Protein AF-A0A7X6TVF4-F1 (afdb_monomer)

Foldseek 3Di:
DDPVVVVVVVVVVLVVVLVVLVVVVVVLVVVLVVLVVVCVPDPDPVVVVVSVLVNLVSLLVNLQSLLVSLVSCCVVPVVSPVVSVVSNVSSVVSVVVNVDPVD

Solvent-accessible 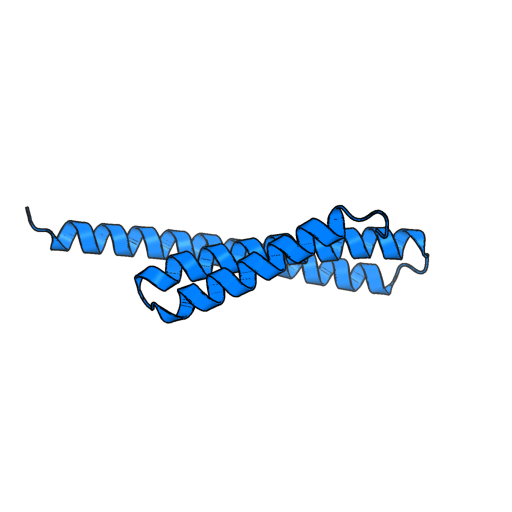surface area (backbone atoms only — not comparable to full-atom values): 5464 Å² total; per-residue (Å²): 138,62,71,64,62,56,54,52,54,50,53,54,52,50,54,51,52,52,49,54,51,54,56,51,48,52,55,54,51,54,52,50,52,53,52,54,54,54,58,73,74,55,93,45,73,72,51,50,42,55,46,46,50,50,50,38,53,51,49,20,53,49,23,44,51,51,12,53,50,23,48,61,48,20,80,82,42,62,74,29,40,60,53,11,51,53,26,40,50,52,16,50,52,31,51,50,53,70,72,34,90,91,87

Sequence (103 aa):
MTDEKKKTKHRISVGFTVRLISWGMLIVAIFTVIMTFLSTFYIWVTDLFSNAQTLITVLMITFAIWSLRNFLDSRIYPIYKVHGFIFLMMAIVAAYLLTTPVF

Radius of gyration: 17.95 Å; Cα contacts (8 Å, |Δi|>4): 75; chains: 1; bounding box: 33×24×61 Å

Secondary structure (DSSP, 8-state):
--HHHHHHHHHHHHHHHHHHHHHHHHHHHHHHHHHHHHHHH---HHHHHHHHHHHHHHHHHHHHHHHHHHHHHTTT-TTHHHHHHHHHHHHHHHHHHHHSTT-

pLDDT: mean 74.42, std 12.14, range [51.06, 91.0]

Mean predicted aligned error: 11.66 Å

Structure (mmCIF, N/CA/C/O backbone):
data_AF-A0A7X6TVF4-F1
#
_entry.id   AF-A0A7X6TVF4-F1
#
loop_
_atom_site.group_PDB
_atom_site.id
_atom_site.type_symbol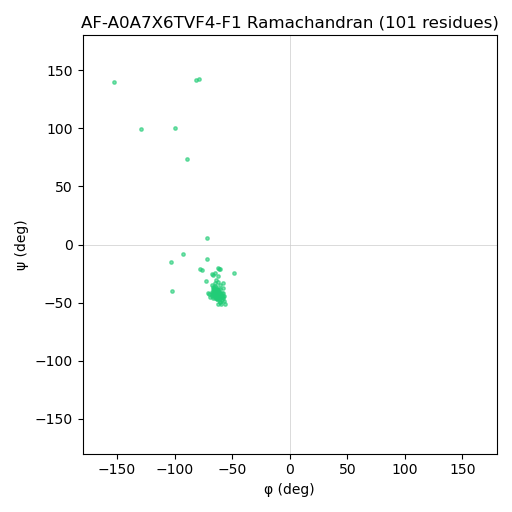
_atom_site.label_atom_id
_atom_site.label_alt_id
_atom_site.label_comp_id
_atom_site.label_asym_id
_atom_site.label_entity_id
_atom_site.label_seq_id
_atom_site.pdbx_PDB_ins_code
_atom_site.Cartn_x
_atom_site.Cartn_y
_atom_site.Cartn_z
_atom_site.occupancy
_atom_site.B_iso_or_equiv
_atom_site.auth_seq_id
_atom_site.auth_comp_id
_atom_site.auth_asym_id
_atom_site.auth_atom_id
_atom_site.pdbx_PDB_model_num
ATOM 1 N N . MET A 1 1 ? -12.609 1.156 39.675 1.00 51.88 1 MET A N 1
ATOM 2 C CA . MET A 1 1 ? -11.507 1.706 38.850 1.00 51.88 1 MET A CA 1
ATOM 3 C C . MET A 1 1 ? -12.040 1.805 37.427 1.00 51.88 1 MET A C 1
ATOM 5 O O . MET A 1 1 ? -12.249 0.791 36.783 1.00 51.88 1 MET A O 1
ATOM 9 N N . THR A 1 2 ? -12.469 3.006 37.057 1.00 51.72 2 THR A N 1
ATOM 10 C CA . THR A 1 2 ? -13.584 3.295 36.140 1.00 51.72 2 THR A CA 1
ATOM 11 C C . THR A 1 2 ? -13.219 3.207 34.653 1.00 51.72 2 THR A C 1
ATOM 13 O O . THR A 1 2 ? -12.138 3.640 34.246 1.00 51.72 2 THR A O 1
ATOM 16 N N . ASP A 1 3 ? -14.146 2.670 33.848 1.00 57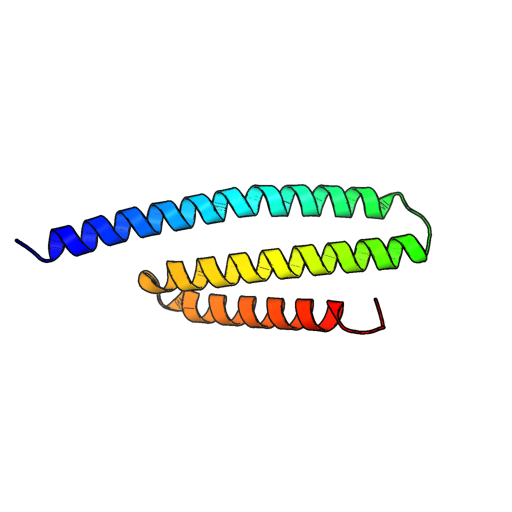.47 3 ASP A N 1
ATOM 17 C CA . ASP A 1 3 ? -14.056 2.442 32.391 1.00 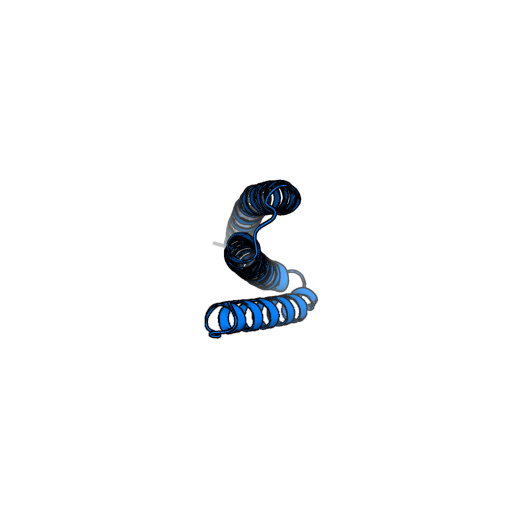57.47 3 ASP A CA 1
ATOM 18 C C . ASP A 1 3 ? -13.562 3.645 31.572 1.00 57.47 3 ASP A C 1
ATOM 20 O O . ASP A 1 3 ? -12.960 3.484 30.505 1.00 57.47 3 ASP A O 1
ATOM 24 N N . GLU A 1 4 ? -13.741 4.860 32.089 1.00 55.34 4 GLU A N 1
ATOM 25 C CA . GLU A 1 4 ? -13.235 6.079 31.465 1.00 55.34 4 GLU A CA 1
ATOM 26 C C . GLU A 1 4 ? -11.716 6.070 31.297 1.00 55.34 4 GLU A C 1
ATOM 28 O O . GLU A 1 4 ? -11.235 6.334 30.199 1.00 55.34 4 GLU A O 1
ATOM 33 N N . LYS A 1 5 ? -10.942 5.657 32.313 1.00 57.19 5 LYS A N 1
ATOM 34 C CA . LYS A 1 5 ? -9.469 5.613 32.205 1.00 57.19 5 LYS A CA 1
ATOM 35 C C . LYS A 1 5 ? -8.997 4.645 31.114 1.00 57.19 5 LYS A C 1
ATOM 37 O O . LYS A 1 5 ? -7.973 4.896 30.474 1.00 57.19 5 LYS A O 1
ATOM 42 N N . LYS A 1 6 ? -9.743 3.559 30.875 1.00 57.81 6 LYS A N 1
ATOM 43 C CA . LYS A 1 6 ? -9.465 2.588 29.802 1.00 57.81 6 LYS A CA 1
ATOM 44 C C . LYS A 1 6 ? -9.712 3.208 28.425 1.00 57.81 6 LYS A C 1
ATOM 46 O O . LYS A 1 6 ? -8.850 3.094 27.550 1.00 57.81 6 LYS A O 1
ATOM 51 N N . LYS A 1 7 ? -10.832 3.922 28.251 1.00 56.56 7 LYS A N 1
ATOM 52 C CA . LYS A 1 7 ? -11.148 4.649 27.008 1.00 56.56 7 LYS A CA 1
ATOM 53 C C . LYS A 1 7 ? -10.124 5.745 26.706 1.00 56.56 7 LYS A C 1
ATOM 55 O O . LYS A 1 7 ? -9.679 5.837 25.562 1.00 56.56 7 LYS A O 1
ATOM 60 N N . THR A 1 8 ? -9.679 6.517 27.701 1.00 60.91 8 THR A N 1
ATOM 61 C CA . THR A 1 8 ? -8.685 7.589 27.494 1.00 60.91 8 THR A CA 1
ATOM 62 C C . THR A 1 8 ? -7.317 7.030 27.108 1.00 60.91 8 THR A C 1
ATOM 64 O O . THR A 1 8 ? -6.711 7.500 26.146 1.00 60.91 8 THR A O 1
ATOM 67 N N . LYS A 1 9 ? -6.852 5.972 27.788 1.00 60.81 9 LYS A N 1
ATOM 68 C CA . LYS A 1 9 ? -5.573 5.315 27.470 1.00 60.81 9 LYS A CA 1
ATOM 69 C C . LYS A 1 9 ? -5.581 4.711 26.061 1.00 60.81 9 LYS A C 1
ATOM 71 O O . LYS A 1 9 ? -4.595 4.834 25.335 1.00 60.81 9 LYS A O 1
ATOM 76 N N . HIS A 1 10 ? -6.707 4.124 25.645 1.00 57.81 10 HIS A N 1
ATOM 77 C CA . HIS A 1 10 ? -6.850 3.590 24.292 1.00 57.81 10 HIS A CA 1
ATOM 78 C C . HIS A 1 10 ? -6.852 4.701 23.228 1.00 57.81 10 HIS A C 1
ATOM 80 O O . HIS A 1 10 ? -6.161 4.569 22.220 1.00 57.81 10 HIS A O 1
ATOM 86 N N . ARG A 1 11 ? -7.531 5.831 23.478 1.00 60.09 11 ARG A N 1
ATOM 87 C CA . ARG A 1 11 ? -7.546 6.998 22.572 1.00 60.09 11 ARG A CA 1
ATOM 88 C C . ARG A 1 11 ? -6.150 7.594 22.355 1.00 60.09 11 ARG A C 1
ATOM 90 O O . ARG A 1 11 ? -5.799 7.921 21.226 1.00 60.09 11 ARG A O 1
ATOM 97 N N . ILE A 1 12 ? -5.350 7.693 23.420 1.00 64.62 12 ILE A N 1
ATOM 98 C CA . ILE A 1 12 ? -3.973 8.216 23.367 1.00 64.62 12 ILE A CA 1
ATOM 99 C C . ILE A 1 12 ? -3.062 7.269 22.573 1.00 64.62 12 ILE A C 1
ATOM 101 O O . ILE A 1 12 ? -2.290 7.721 21.730 1.00 64.62 12 ILE A O 1
ATOM 105 N N . SER A 1 13 ? -3.192 5.957 22.789 1.00 68.44 13 SER A N 1
ATOM 106 C CA . SER A 1 13 ? -2.434 4.947 22.042 1.00 68.44 13 SER A CA 1
ATOM 107 C C . SER A 1 13 ? -2.758 4.972 20.544 1.00 68.44 13 SER A C 1
ATOM 109 O O . SER A 1 13 ? -1.838 4.980 1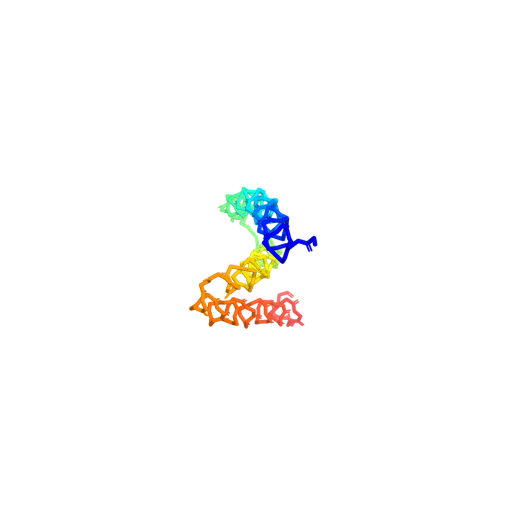9.732 1.00 68.44 13 SER A O 1
ATOM 111 N N . VAL A 1 14 ? -4.038 5.073 20.169 1.00 65.62 14 VAL A N 1
ATOM 112 C CA . VAL A 1 14 ? -4.456 5.151 18.757 1.00 65.62 14 VAL A CA 1
ATOM 113 C C . VAL A 1 14 ? -3.973 6.450 18.107 1.00 65.62 14 VAL A C 1
ATOM 115 O O . VAL A 1 14 ? -3.450 6.412 16.997 1.00 65.62 14 VAL A O 1
ATOM 118 N N . GLY A 1 15 ? -4.064 7.587 18.805 1.00 68.69 15 GLY A N 1
ATOM 119 C CA . GLY A 1 15 ? -3.541 8.862 18.302 1.00 68.69 15 GLY A CA 1
ATOM 120 C C . GLY A 1 15 ? -2.029 8.833 18.047 1.00 68.69 15 GLY A C 1
ATOM 121 O O . GLY A 1 15 ? -1.555 9.425 17.078 1.00 68.69 15 GLY A O 1
ATOM 122 N N . PHE A 1 16 ? -1.272 8.104 18.869 1.00 75.81 16 PHE A N 1
ATOM 123 C CA . PHE A 1 16 ? 0.159 7.894 18.654 1.00 75.81 16 PHE A CA 1
ATOM 124 C C . PHE A 1 16 ? 0.437 6.994 17.440 1.00 75.81 16 PHE A C 1
ATOM 126 O O . PHE A 1 16 ? 1.285 7.330 16.616 1.00 75.81 16 PHE A O 1
ATOM 133 N N . THR A 1 17 ? -0.324 5.906 17.267 1.00 72.81 17 THR A N 1
ATOM 134 C CA . THR A 1 17 ? -0.222 5.026 16.090 1.00 72.81 17 THR A CA 1
ATOM 135 C C . THR A 1 17 ? -0.541 5.767 14.792 1.00 72.81 17 THR A C 1
ATOM 137 O O . THR A 1 17 ? 0.210 5.652 13.828 1.00 72.81 17 THR A O 1
ATOM 140 N N . VAL A 1 18 ? -1.601 6.581 14.767 1.00 72.94 18 VAL A N 1
ATOM 141 C CA . VAL A 1 18 ? -1.958 7.388 13.588 1.00 72.94 18 VAL A CA 1
ATOM 142 C C . VAL A 1 18 ? -0.864 8.408 13.272 1.00 72.94 18 VAL A C 1
ATOM 144 O O . VAL A 1 18 ? -0.527 8.592 12.107 1.00 72.94 18 VAL A O 1
ATOM 147 N N . ARG A 1 19 ? -0.249 9.030 14.287 1.00 76.25 19 ARG A N 1
ATOM 148 C CA . ARG A 1 19 ? 0.894 9.932 14.073 1.00 76.25 19 ARG A CA 1
ATOM 149 C C . ARG A 1 19 ? 2.091 9.204 13.471 1.00 76.25 19 ARG A C 1
ATOM 151 O O . ARG A 1 19 ? 2.637 9.696 12.492 1.00 76.25 19 ARG A O 1
ATOM 158 N N . LEU A 1 20 ? 2.465 8.042 14.002 1.00 78.94 20 LEU A N 1
ATOM 159 C CA . LEU A 1 20 ? 3.552 7.226 13.447 1.00 78.94 20 LEU A CA 1
ATOM 160 C C . LEU A 1 20 ? 3.288 6.835 11.989 1.00 78.94 20 LEU A C 1
ATOM 162 O O . LEU A 1 20 ? 4.171 6.971 11.148 1.00 78.94 20 LEU A O 1
ATOM 166 N N . ILE A 1 21 ? 2.057 6.421 11.678 1.00 76.06 21 ILE A N 1
ATOM 167 C CA . ILE A 1 21 ? 1.647 6.089 10.311 1.00 76.06 21 ILE A CA 1
ATOM 168 C C . ILE A 1 21 ? 1.730 7.319 9.393 1.00 76.06 21 ILE A C 1
ATOM 170 O O . ILE A 1 21 ? 2.268 7.223 8.292 1.00 76.06 21 ILE A O 1
ATOM 174 N N . SER A 1 22 ? 1.263 8.485 9.845 1.00 70.81 22 SER A N 1
ATOM 175 C CA . SER A 1 22 ? 1.357 9.735 9.080 1.00 70.81 22 SER A CA 1
ATOM 176 C C . SER A 1 22 ? 2.800 10.168 8.815 1.00 70.81 22 SER A C 1
ATOM 178 O O . SER A 1 22 ? 3.101 10.615 7.711 1.00 70.81 22 SER A O 1
ATOM 180 N N . TRP A 1 23 ? 3.704 9.992 9.781 1.00 74.38 23 TRP A N 1
ATOM 181 C CA . TRP A 1 23 ? 5.137 10.226 9.571 1.00 74.38 23 TRP A CA 1
ATOM 182 C C . TRP A 1 23 ? 5.744 9.227 8.577 1.00 74.38 23 TRP A C 1
ATOM 184 O O . TRP A 1 23 ? 6.543 9.621 7.731 1.00 74.38 23 TRP A O 1
ATOM 194 N N . GLY A 1 24 ? 5.310 7.963 8.607 1.00 76.19 24 GLY A N 1
ATOM 195 C CA . GLY A 1 24 ? 5.688 6.968 7.600 1.00 76.19 24 GLY A CA 1
ATOM 196 C C . GLY A 1 24 ? 5.248 7.350 6.181 1.00 76.19 24 GLY A C 1
ATOM 197 O O . GLY A 1 24 ? 6.015 7.181 5.236 1.00 76.19 24 GLY A O 1
ATOM 198 N N . MET A 1 25 ? 4.058 7.941 6.022 1.00 71.75 25 MET A N 1
ATOM 199 C CA . MET A 1 25 ? 3.567 8.401 4.712 1.00 71.75 25 MET A CA 1
ATOM 200 C C . MET A 1 25 ? 4.422 9.516 4.102 1.00 71.75 25 MET A C 1
ATOM 202 O O . MET A 1 25 ? 4.532 9.582 2.880 1.00 71.75 25 MET A O 1
ATOM 206 N N . LEU A 1 26 ? 5.053 10.363 4.924 1.00 76.44 26 LEU A N 1
ATOM 207 C CA . LEU A 1 26 ? 5.957 11.408 4.438 1.00 76.44 26 LEU A CA 1
ATOM 208 C C . LEU A 1 26 ? 7.136 10.798 3.662 1.00 76.44 26 LEU A C 1
ATOM 210 O O . LEU A 1 26 ? 7.471 11.261 2.576 1.00 76.44 26 LEU A O 1
ATOM 214 N N . ILE A 1 27 ? 7.724 9.725 4.195 1.00 74.12 27 ILE A N 1
ATOM 215 C CA . ILE A 1 27 ? 8.860 9.028 3.577 1.00 74.12 27 ILE A CA 1
ATOM 216 C C . ILE A 1 27 ? 8.442 8.411 2.240 1.00 74.12 27 ILE A C 1
ATOM 218 O O . ILE A 1 27 ? 9.136 8.575 1.239 1.00 74.12 27 ILE A O 1
ATOM 222 N N . VAL A 1 28 ? 7.281 7.751 2.208 1.00 73.19 28 VAL A N 1
ATOM 223 C CA . VAL A 1 28 ? 6.747 7.133 0.984 1.00 73.19 28 VAL A CA 1
ATOM 224 C C . VAL A 1 28 ? 6.466 8.192 -0.087 1.00 73.19 28 VAL A C 1
ATOM 226 O O . VAL A 1 28 ? 6.825 8.003 -1.249 1.00 73.19 28 VAL A O 1
ATOM 229 N N . ALA A 1 29 ? 5.900 9.340 0.291 1.00 70.38 29 ALA A N 1
ATOM 230 C CA . ALA A 1 29 ? 5.642 10.439 -0.637 1.00 70.38 29 ALA A CA 1
ATOM 231 C C . ALA A 1 29 ? 6.939 11.033 -1.214 1.00 70.38 29 ALA A C 1
ATOM 233 O O . ALA A 1 29 ? 7.042 11.200 -2.428 1.00 70.38 29 ALA A O 1
ATOM 234 N N . ILE A 1 30 ? 7.949 11.282 -0.371 1.00 75.94 30 ILE A N 1
ATOM 235 C CA . ILE A 1 30 ? 9.271 11.756 -0.817 1.00 75.94 30 ILE A CA 1
ATOM 236 C C . ILE A 1 30 ? 9.888 10.760 -1.805 1.00 75.94 30 ILE A C 1
ATOM 238 O O . ILE A 1 30 ? 10.351 11.154 -2.874 1.00 75.94 30 ILE A O 1
ATOM 242 N N . PHE A 1 31 ? 9.834 9.465 -1.489 1.00 72.50 31 PHE A N 1
ATOM 243 C CA . PHE A 1 31 ? 10.338 8.415 -2.370 1.00 72.50 31 PHE A CA 1
ATOM 244 C C . PHE A 1 31 ? 9.600 8.381 -3.719 1.00 72.50 31 PHE A C 1
ATOM 246 O O . PHE A 1 31 ? 10.236 8.265 -4.765 1.00 72.50 31 PHE A O 1
ATOM 253 N N . THR A 1 32 ? 8.275 8.565 -3.714 1.00 69.50 32 THR A N 1
ATOM 254 C CA . THR A 1 32 ? 7.461 8.620 -4.942 1.00 69.50 32 THR A CA 1
ATOM 255 C C . THR A 1 32 ? 7.889 9.779 -5.842 1.00 69.50 32 THR A C 1
ATOM 257 O O . THR A 1 32 ? 8.040 9.606 -7.052 1.00 69.50 32 THR A O 1
ATOM 260 N N . VAL A 1 33 ? 8.115 10.961 -5.259 1.00 71.06 33 VAL A N 1
ATOM 261 C CA . VAL A 1 33 ? 8.547 12.160 -5.994 1.00 71.06 33 VAL A CA 1
ATOM 262 C C . VAL A 1 33 ? 9.931 11.955 -6.608 1.00 71.06 33 VAL A C 1
ATOM 264 O O . VAL A 1 33 ? 10.117 12.255 -7.785 1.00 71.06 33 VAL A O 1
ATOM 267 N N . ILE A 1 34 ? 10.880 11.389 -5.853 1.00 70.81 34 ILE A N 1
ATOM 268 C CA . ILE A 1 34 ? 12.234 11.090 -6.348 1.00 70.81 34 ILE A CA 1
ATOM 269 C C . ILE A 1 34 ? 12.180 10.104 -7.520 1.00 70.81 34 ILE A C 1
ATOM 271 O O . ILE A 1 34 ? 12.805 10.349 -8.550 1.00 70.81 34 ILE A O 1
ATOM 275 N N . MET A 1 35 ? 11.403 9.025 -7.396 1.00 62.69 35 MET A N 1
ATOM 276 C CA . MET A 1 35 ? 11.268 8.026 -8.462 1.00 62.69 35 MET A CA 1
ATOM 277 C C . MET A 1 35 ? 10.586 8.592 -9.711 1.00 62.69 35 MET A C 1
ATOM 279 O O . MET A 1 35 ? 11.018 8.319 -10.828 1.00 62.69 35 MET A O 1
ATOM 283 N N . THR A 1 36 ? 9.575 9.444 -9.538 1.00 66.88 36 THR A N 1
ATOM 284 C CA . THR A 1 36 ? 8.910 10.131 -10.659 1.00 66.88 36 THR A CA 1
ATOM 285 C C . THR A 1 36 ? 9.873 11.081 -11.377 1.00 66.88 36 THR A C 1
ATOM 287 O O . THR A 1 36 ? 9.918 11.119 -12.607 1.00 66.88 36 THR A O 1
ATOM 290 N N . PHE A 1 37 ? 10.692 11.816 -10.617 1.00 66.81 37 PHE A N 1
ATOM 291 C CA . PHE A 1 37 ? 11.727 12.685 -11.168 1.00 66.81 37 PHE A CA 1
ATOM 292 C C . PHE A 1 37 ? 12.765 11.877 -11.957 1.00 66.81 37 PHE A C 1
ATOM 294 O O . PHE A 1 37 ? 12.989 12.176 -13.125 1.00 66.81 37 PHE A O 1
ATOM 301 N N . LEU A 1 38 ? 13.328 10.809 -11.379 1.00 63.56 38 LEU A N 1
ATOM 302 C CA . LEU A 1 38 ? 14.295 9.930 -12.054 1.00 63.56 38 LEU A CA 1
ATOM 303 C C . LEU A 1 38 ? 13.717 9.297 -13.329 1.00 63.56 38 LEU A C 1
ATOM 305 O O . LEU A 1 38 ? 14.380 9.297 -14.365 1.00 63.56 38 LEU A O 1
ATOM 309 N N . SER A 1 39 ? 12.457 8.855 -13.294 1.00 60.38 39 SER A N 1
ATOM 310 C CA . SER A 1 39 ? 11.762 8.302 -1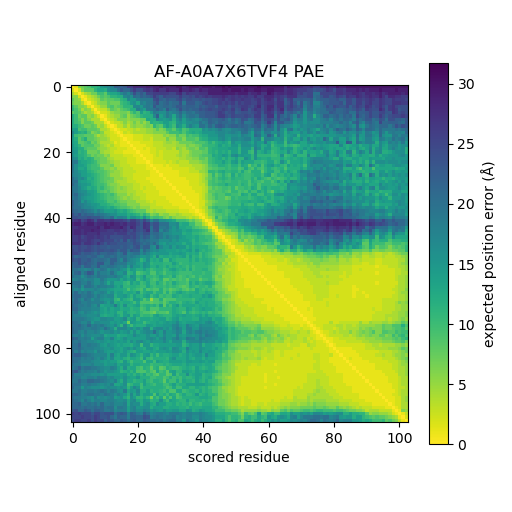4.462 1.00 60.38 39 SER A CA 1
ATOM 311 C C . SER A 1 39 ? 11.634 9.292 -15.626 1.00 60.38 39 SER A C 1
ATOM 313 O O . SER A 1 39 ? 11.429 8.859 -16.756 1.00 60.38 39 SER A O 1
ATOM 315 N N . THR A 1 40 ? 11.741 10.601 -15.381 1.00 63.44 40 THR A N 1
ATOM 316 C CA . THR A 1 40 ? 11.643 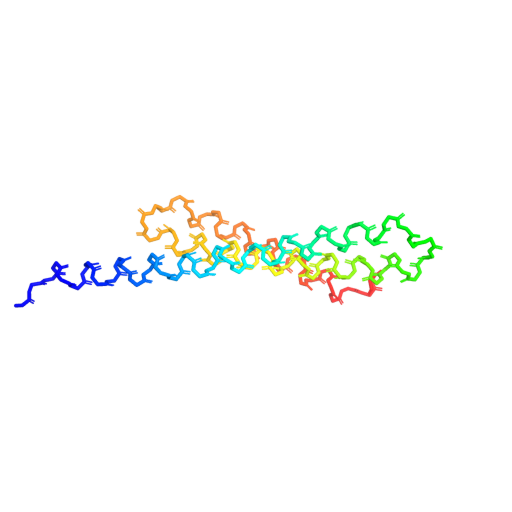11.631 -16.428 1.00 63.44 40 THR A CA 1
ATOM 317 C C . THR A 1 40 ? 12.943 11.758 -17.241 1.00 63.44 40 THR A C 1
ATOM 319 O O . THR A 1 40 ? 12.908 12.233 -18.373 1.00 63.44 40 THR A O 1
ATOM 322 N N . PHE A 1 41 ? 14.089 11.313 -16.703 1.00 62.25 41 PHE A N 1
ATOM 323 C CA . PHE A 1 41 ? 15.409 11.480 -17.337 1.00 62.25 41 PHE A CA 1
ATOM 324 C C . PHE A 1 41 ? 15.966 10.213 -18.008 1.00 62.25 41 PHE A C 1
ATOM 326 O O . PHE A 1 41 ? 16.901 10.322 -18.801 1.00 62.25 41 PHE A O 1
ATOM 333 N N . TYR A 1 42 ? 15.415 9.025 -17.734 1.00 55.78 42 TYR A N 1
ATOM 334 C CA . TYR A 1 42 ? 15.937 7.754 -18.257 1.00 55.78 42 TYR A CA 1
ATOM 335 C C . TYR A 1 42 ? 15.146 7.263 -19.481 1.00 55.78 42 TYR A C 1
ATOM 337 O O . TYR A 1 42 ? 14.063 6.692 -19.379 1.00 55.78 42 TYR A O 1
ATOM 345 N N . ILE A 1 43 ? 15.714 7.510 -20.664 1.00 54.50 43 ILE A N 1
ATOM 346 C CA . ILE A 1 43 ? 15.184 7.129 -21.981 1.00 54.50 43 ILE A CA 1
ATOM 347 C C . ILE A 1 43 ? 15.691 5.725 -22.343 1.00 54.50 43 ILE A C 1
ATOM 349 O O . ILE A 1 43 ? 16.560 5.614 -23.194 1.00 54.50 43 ILE A O 1
ATOM 353 N N . TRP A 1 44 ? 15.182 4.658 -21.721 1.00 51.06 44 TRP A N 1
ATOM 354 C CA . TRP A 1 44 ? 15.265 3.287 -22.262 1.00 51.06 44 TRP A CA 1
ATOM 355 C C . TRP A 1 44 ? 14.088 2.444 -21.757 1.00 51.06 44 TRP A C 1
ATOM 357 O O . TRP A 1 44 ? 13.675 2.531 -20.605 1.00 51.06 44 TRP A O 1
ATOM 367 N N . VAL A 1 45 ? 13.529 1.611 -22.636 1.00 51.56 45 VAL A N 1
ATOM 368 C CA . VAL A 1 45 ? 12.314 0.812 -22.389 1.00 51.56 45 VAL A CA 1
ATOM 369 C C . VAL A 1 45 ? 12.461 -0.124 -21.177 1.00 51.56 45 VAL A C 1
ATOM 371 O O . VAL A 1 45 ? 11.506 -0.317 -20.435 1.00 51.56 45 VAL A O 1
ATOM 374 N N . THR A 1 46 ? 13.664 -0.640 -20.914 1.00 54.31 46 THR A N 1
ATOM 375 C CA . THR A 1 46 ? 13.985 -1.453 -19.727 1.00 54.31 46 THR A CA 1
ATOM 376 C C . THR A 1 46 ? 13.938 -0.663 -18.416 1.00 54.31 46 THR A C 1
ATOM 378 O O . THR A 1 46 ? 13.479 -1.196 -17.407 1.00 54.31 46 THR A O 1
ATOM 381 N N . ASP A 1 47 ? 14.328 0.616 -18.431 1.00 57.47 47 ASP A N 1
ATOM 382 C CA . ASP A 1 47 ? 14.159 1.506 -17.276 1.00 57.47 47 ASP A CA 1
ATOM 383 C C . ASP A 1 47 ? 12.691 1.887 -17.089 1.00 57.47 47 ASP A C 1
ATOM 385 O O . ASP A 1 47 ? 12.245 2.045 -15.959 1.00 57.47 47 ASP A O 1
ATOM 389 N N . LEU A 1 48 ? 11.902 1.973 -18.165 1.00 56.78 48 LEU A N 1
ATOM 390 C CA . LEU A 1 48 ? 10.469 2.262 -18.074 1.00 56.78 48 LEU A CA 1
ATOM 391 C C . LEU A 1 48 ? 9.711 1.165 -17.306 1.00 56.78 48 LEU A C 1
ATOM 393 O O . LEU A 1 48 ? 8.889 1.485 -16.450 1.00 56.78 48 LEU A O 1
ATOM 397 N N . PHE A 1 49 ? 10.019 -0.113 -17.560 1.00 56.78 49 PHE A N 1
ATOM 398 C CA . PHE A 1 49 ? 9.424 -1.245 -16.835 1.00 56.78 49 PHE A CA 1
ATOM 399 C C . PHE A 1 49 ? 9.923 -1.340 -15.384 1.00 56.78 49 PHE A C 1
ATOM 401 O O . PHE A 1 49 ? 9.109 -1.502 -14.477 1.00 56.78 49 PHE A O 1
ATOM 408 N N . SER A 1 50 ? 11.221 -1.130 -15.136 1.00 65.12 50 SER A N 1
ATOM 409 C CA . SER A 1 50 ? 11.793 -1.069 -13.776 1.00 65.12 50 SER A CA 1
ATOM 410 C C . SER A 1 50 ? 11.209 0.089 -12.945 1.00 65.12 50 SER A C 1
ATOM 412 O O . SER A 1 50 ? 10.805 -0.079 -11.787 1.00 65.12 50 SER A O 1
ATOM 414 N N . ASN A 1 51 ? 11.065 1.266 -13.558 1.00 70.06 51 ASN A N 1
ATOM 415 C CA . ASN A 1 51 ? 10.426 2.427 -12.945 1.00 70.06 51 ASN A CA 1
ATOM 416 C C . ASN A 1 51 ? 8.930 2.184 -12.723 1.00 70.06 51 ASN A C 1
ATOM 418 O O . ASN A 1 51 ? 8.413 2.563 -11.675 1.00 70.06 51 ASN A O 1
ATOM 422 N N . ALA A 1 52 ? 8.238 1.513 -13.651 1.00 71.69 52 ALA A N 1
ATOM 423 C CA . ALA A 1 52 ? 6.832 1.149 -13.495 1.00 71.69 52 ALA A CA 1
ATOM 424 C C . ALA A 1 52 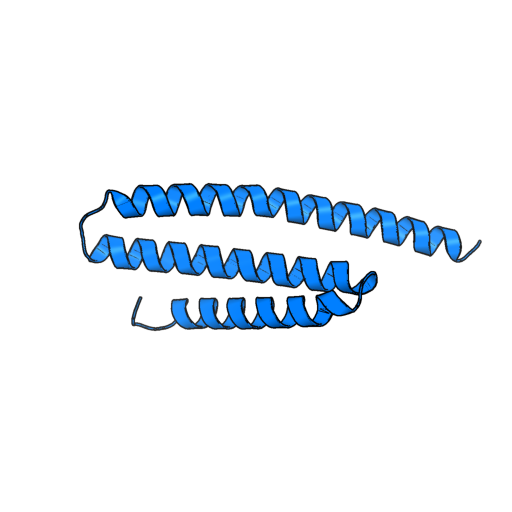? 6.621 0.150 -12.347 1.00 71.69 52 ALA A C 1
ATOM 426 O O . ALA A 1 52 ? 5.763 0.391 -11.500 1.00 71.69 52 ALA A O 1
ATOM 427 N N . GLN A 1 53 ? 7.432 -0.908 -12.241 1.00 76.94 53 GLN A N 1
ATOM 428 C CA . GLN A 1 53 ? 7.405 -1.827 -11.095 1.00 76.94 53 GLN A CA 1
ATOM 429 C C . GLN A 1 53 ? 7.647 -1.080 -9.778 1.00 76.94 53 GLN A C 1
ATOM 431 O O . GLN A 1 53 ? 6.929 -1.275 -8.793 1.00 76.94 53 GLN A O 1
ATOM 436 N N . THR A 1 54 ? 8.621 -0.172 -9.763 1.00 79.62 54 THR A N 1
ATOM 437 C CA . THR A 1 54 ? 8.929 0.645 -8.587 1.00 79.62 54 THR A CA 1
ATOM 438 C C . THR A 1 54 ? 7.752 1.553 -8.219 1.00 79.62 54 THR A C 1
ATOM 440 O O . THR A 1 54 ? 7.325 1.573 -7.065 1.00 79.62 54 THR A O 1
ATOM 443 N N . LEU A 1 55 ? 7.155 2.246 -9.189 1.00 78.81 55 LEU A N 1
ATOM 444 C CA . LEU A 1 55 ? 5.974 3.094 -9.001 1.00 78.81 55 LEU A CA 1
ATOM 445 C C . LEU A 1 55 ? 4.766 2.300 -8.492 1.00 78.81 55 LEU A C 1
ATOM 447 O O . LEU A 1 55 ? 4.109 2.732 -7.543 1.00 78.81 55 LEU A O 1
ATOM 451 N N . ILE A 1 56 ? 4.490 1.129 -9.070 1.00 83.94 56 ILE A N 1
ATOM 452 C CA . ILE A 1 56 ? 3.385 0.266 -8.636 1.00 83.94 56 ILE A CA 1
ATOM 453 C C . ILE A 1 56 ? 3.645 -0.251 -7.214 1.00 83.94 56 ILE A C 1
ATOM 455 O O . ILE A 1 56 ? 2.728 -0.261 -6.395 1.00 83.94 56 ILE A O 1
ATOM 459 N N . THR A 1 57 ? 4.890 -0.595 -6.874 1.00 82.25 57 THR A N 1
ATOM 460 C CA . THR A 1 57 ? 5.282 -0.992 -5.509 1.00 82.25 57 THR A CA 1
ATOM 461 C C . THR A 1 57 ? 5.029 0.129 -4.506 1.00 82.25 57 THR A C 1
ATOM 463 O O . THR A 1 57 ? 4.471 -0.094 -3.430 1.00 82.25 57 THR A O 1
ATOM 466 N N . VAL A 1 58 ? 5.377 1.360 -4.867 1.00 80.56 58 VAL A N 1
ATOM 467 C CA . VAL A 1 58 ? 5.153 2.538 -4.025 1.00 80.56 58 VAL A CA 1
ATOM 468 C C . VAL A 1 58 ? 3.665 2.833 -3.855 1.00 80.56 58 VAL A C 1
ATOM 470 O O . VAL A 1 58 ? 3.214 3.091 -2.734 1.00 80.56 58 VAL A O 1
ATOM 473 N N . LEU A 1 59 ? 2.881 2.740 -4.931 1.00 84.06 59 LEU A N 1
ATOM 474 C CA . LEU A 1 59 ? 1.423 2.868 -4.885 1.00 84.06 59 LEU A CA 1
ATOM 475 C C . LEU A 1 59 ? 0.792 1.781 -4.011 1.00 84.06 59 LEU A C 1
ATOM 477 O O . LEU A 1 59 ? -0.035 2.099 -3.158 1.00 84.06 59 LEU A O 1
ATOM 481 N N . MET A 1 60 ? 1.227 0.527 -4.149 1.00 88.75 60 MET A N 1
ATOM 482 C CA . MET A 1 60 ? 0.779 -0.595 -3.322 1.00 88.75 60 MET A CA 1
ATOM 483 C C . MET A 1 60 ? 1.015 -0.311 -1.834 1.00 88.75 60 MET A C 1
ATOM 485 O O . MET A 1 60 ? 0.085 -0.416 -1.031 1.00 88.75 60 MET A O 1
ATOM 489 N N . ILE A 1 61 ? 2.234 0.095 -1.464 1.00 85.69 61 ILE A N 1
ATOM 490 C CA . ILE A 1 61 ? 2.584 0.432 -0.076 1.00 85.69 61 ILE A CA 1
ATOM 491 C C . ILE A 1 61 ? 1.739 1.613 0.416 1.00 85.69 61 ILE A C 1
ATOM 493 O O . ILE A 1 61 ? 1.199 1.572 1.521 1.00 85.69 61 ILE A O 1
ATOM 497 N N . THR A 1 62 ? 1.569 2.643 -0.412 1.00 83.31 62 THR A N 1
ATOM 498 C CA . THR A 1 62 ? 0.768 3.828 -0.076 1.00 83.31 62 THR A CA 1
ATOM 499 C C . THR A 1 62 ? -0.684 3.449 0.200 1.00 83.31 62 THR A C 1
ATOM 501 O O . THR A 1 62 ? -1.229 3.813 1.242 1.00 83.31 62 THR A O 1
ATOM 504 N N . PHE A 1 63 ? -1.304 2.669 -0.685 1.00 87.50 63 PHE A N 1
ATOM 505 C CA . PHE A 1 63 ? -2.676 2.202 -0.522 1.00 87.50 63 PHE A CA 1
ATOM 506 C C . PHE A 1 63 ? -2.834 1.284 0.690 1.00 87.50 63 PHE A C 1
ATOM 508 O O . PHE A 1 63 ? -3.810 1.425 1.426 1.00 87.50 63 PHE A O 1
ATOM 515 N N . ALA A 1 64 ? -1.860 0.417 0.974 1.00 86.69 64 ALA A N 1
ATOM 516 C CA . ALA A 1 64 ? -1.867 -0.412 2.177 1.00 86.69 64 ALA A CA 1
ATOM 517 C C . ALA A 1 64 ? -1.820 0.442 3.458 1.00 86.69 64 ALA A C 1
ATOM 519 O O . ALA A 1 64 ? -2.606 0.226 4.385 1.00 86.69 64 ALA A O 1
ATOM 520 N N . ILE A 1 65 ? -0.959 1.464 3.493 1.00 87.81 65 ILE A N 1
ATOM 521 C CA . ILE A 1 65 ? -0.857 2.392 4.625 1.00 87.81 65 ILE A CA 1
ATOM 522 C C . ILE A 1 65 ? -2.147 3.208 4.785 1.00 87.81 65 ILE A C 1
ATOM 524 O O . ILE A 1 65 ? -2.663 3.343 5.898 1.00 87.81 65 ILE A O 1
ATOM 528 N N . TRP A 1 66 ? -2.702 3.723 3.687 1.00 84.69 66 TRP A N 1
ATOM 529 C CA . TRP A 1 66 ? -3.964 4.466 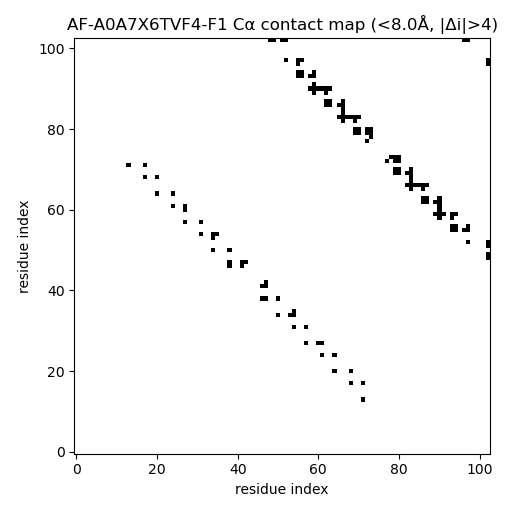3.697 1.00 84.69 66 TRP A CA 1
ATOM 530 C C . TRP A 1 66 ? -5.131 3.588 4.130 1.00 84.69 66 TRP A C 1
ATOM 532 O O . TRP A 1 66 ? -5.982 4.038 4.897 1.00 84.69 66 TRP A O 1
ATOM 542 N N . SER A 1 67 ? -5.166 2.334 3.692 1.00 89.75 67 SER A N 1
ATOM 543 C CA . SER A 1 67 ? -6.159 1.363 4.133 1.00 89.75 67 SER A CA 1
ATOM 544 C C . SER A 1 67 ? -6.085 1.156 5.645 1.00 89.75 67 SER A C 1
ATOM 546 O O . SER A 1 67 ? -7.086 1.341 6.344 1.00 89.75 67 SER A O 1
ATOM 548 N N . LEU A 1 68 ? -4.886 0.887 6.172 1.00 88.44 68 LEU A N 1
ATOM 549 C CA . LEU A 1 68 ? -4.660 0.701 7.603 1.00 88.44 68 LEU A CA 1
ATOM 550 C C . LEU A 1 68 ? -5.068 1.940 8.408 1.00 88.44 68 LEU A C 1
ATOM 552 O O . LEU A 1 68 ? -5.806 1.822 9.388 1.00 88.44 68 LEU A O 1
ATOM 556 N N . ARG A 1 69 ? -4.639 3.132 7.977 1.00 87.50 69 ARG A N 1
ATOM 557 C CA . ARG A 1 69 ? -5.013 4.398 8.615 1.00 87.50 69 ARG A CA 1
ATOM 558 C C . ARG A 1 69 ? -6.530 4.573 8.653 1.00 87.50 69 ARG A C 1
ATOM 560 O O . ARG A 1 69 ? -7.076 4.863 9.711 1.00 87.50 69 ARG A O 1
ATOM 567 N N . ASN A 1 70 ? -7.213 4.359 7.532 1.00 84.50 70 ASN A N 1
ATOM 568 C CA . ASN A 1 70 ? -8.662 4.517 7.446 1.00 84.50 70 ASN A CA 1
ATOM 569 C C . ASN A 1 70 ? -9.414 3.497 8.315 1.00 84.50 70 ASN A C 1
ATOM 571 O O . ASN A 1 70 ? -10.409 3.849 8.946 1.00 84.50 70 ASN A O 1
ATOM 575 N N . PHE A 1 71 ? -8.925 2.258 8.437 1.00 87.75 71 PHE A N 1
ATOM 576 C CA . PHE A 1 71 ? -9.489 1.293 9.385 1.00 87.75 71 PHE A CA 1
ATOM 577 C C . PHE A 1 71 ? -9.269 1.702 10.847 1.00 87.75 71 PHE A C 1
ATOM 579 O O . PHE A 1 71 ? -10.166 1.506 11.672 1.00 87.75 71 PHE A O 1
ATOM 586 N N . LEU A 1 72 ? -8.126 2.304 11.181 1.00 86.38 72 LEU A N 1
ATOM 587 C CA . LEU A 1 72 ? -7.879 2.851 12.518 1.00 86.38 72 LEU A CA 1
ATOM 588 C C . LEU A 1 72 ? -8.791 4.051 12.813 1.00 86.38 72 LEU A C 1
ATOM 590 O O . LEU A 1 72 ? -9.446 4.069 13.859 1.00 86.38 72 LEU A O 1
ATOM 594 N N . ASP A 1 73 ? -8.909 4.988 11.871 1.00 81.12 73 ASP A N 1
ATOM 595 C CA . ASP A 1 73 ? -9.771 6.172 11.978 1.00 81.12 73 ASP A CA 1
ATOM 596 C C . ASP A 1 73 ? -11.269 5.793 11.981 1.00 81.12 73 ASP A C 1
ATOM 598 O O . ASP A 1 73 ? -12.085 6.468 12.619 1.00 81.12 73 ASP A O 1
ATOM 602 N N . SER A 1 74 ? -11.638 4.648 11.386 1.00 85.44 74 SER A N 1
ATOM 603 C CA . SER A 1 74 ? -13.021 4.147 11.364 1.00 85.44 74 SER A CA 1
ATOM 604 C C . SER A 1 74 ? -13.607 3.831 12.741 1.00 85.44 74 SER A C 1
ATOM 606 O O . SER A 1 74 ? -14.828 3.820 12.905 1.00 85.44 74 SER A O 1
ATOM 608 N N . ARG A 1 75 ? -12.750 3.622 13.751 1.00 80.12 75 ARG A N 1
ATOM 609 C CA . ARG A 1 75 ? -13.181 3.419 15.145 1.00 80.12 75 ARG A CA 1
ATOM 610 C C . ARG A 1 75 ? -13.802 4.674 15.755 1.00 80.12 75 ARG A C 1
ATOM 612 O O . ARG A 1 75 ? -14.567 4.564 16.708 1.00 80.12 75 ARG A O 1
ATOM 619 N N . ILE A 1 76 ? -13.437 5.850 15.245 1.00 84.81 76 ILE A N 1
ATOM 620 C CA . ILE A 1 76 ? -13.945 7.150 15.702 1.00 84.81 76 ILE A CA 1
ATOM 621 C C . ILE A 1 76 ? -14.999 7.667 14.719 1.00 84.81 76 ILE A C 1
ATOM 623 O O . ILE A 1 76 ? -16.027 8.187 15.144 1.00 84.81 76 ILE A O 1
ATOM 627 N N . TYR A 1 77 ? -14.767 7.484 13.418 1.00 83.75 77 TYR A N 1
ATOM 628 C CA . TYR A 1 77 ? -15.633 7.974 12.351 1.00 83.75 77 TYR A CA 1
ATOM 629 C C . TYR A 1 77 ? -15.956 6.835 11.366 1.00 83.75 77 TYR A C 1
ATOM 631 O O . TYR A 1 77 ? -15.154 6.544 10.477 1.00 83.75 77 TYR A O 1
ATOM 639 N N . PRO A 1 78 ? -17.131 6.188 11.466 1.00 84.06 78 PRO A N 1
ATOM 640 C CA . PRO A 1 78 ? -17.422 4.935 10.758 1.00 84.06 78 PRO A CA 1
ATOM 641 C C . PRO A 1 78 ? -17.363 5.037 9.223 1.00 84.06 78 PRO A C 1
ATOM 643 O O . PRO A 1 78 ? -17.137 4.030 8.554 1.00 84.06 78 PRO A O 1
ATOM 646 N N . ILE A 1 79 ? -17.482 6.242 8.655 1.00 84.06 79 ILE A N 1
ATOM 647 C CA . ILE A 1 79 ? -17.387 6.490 7.209 1.00 84.06 79 ILE A CA 1
ATOM 648 C C . ILE A 1 79 ? -16.012 6.135 6.612 1.00 84.06 79 ILE A C 1
ATOM 650 O O . ILE A 1 79 ? -15.924 5.729 5.450 1.00 84.06 79 ILE A O 1
ATOM 654 N N . TYR A 1 80 ? -14.933 6.187 7.405 1.00 83.94 80 TYR A N 1
ATOM 655 C CA . TYR A 1 80 ? -13.602 5.778 6.937 1.00 83.94 80 TYR A CA 1
ATOM 656 C C . TYR A 1 80 ? -13.466 4.264 6.771 1.00 83.94 80 TYR A C 1
ATOM 658 O O . TYR A 1 80 ? -12.536 3.813 6.111 1.00 83.94 80 TYR A O 1
ATOM 666 N N . LYS A 1 81 ? -14.403 3.452 7.284 1.00 84.31 81 LYS A N 1
ATOM 667 C CA . LYS A 1 81 ? -14.376 1.998 7.061 1.00 84.31 81 LYS A CA 1
ATOM 668 C C . LYS A 1 81 ? -14.511 1.665 5.574 1.00 84.31 81 LYS A C 1
ATOM 670 O O . LYS A 1 81 ? -13.787 0.815 5.069 1.00 84.31 81 LYS A O 1
ATOM 675 N N . VAL A 1 82 ? -15.396 2.378 4.873 1.00 88.00 82 VAL A N 1
ATOM 676 C CA . VAL A 1 82 ? -15.599 2.230 3.423 1.00 88.00 82 VAL A CA 1
ATOM 677 C C . VAL A 1 82 ? -14.349 2.673 2.663 1.00 88.00 82 VAL A C 1
ATOM 679 O O . VAL A 1 82 ? -13.871 1.952 1.795 1.00 88.00 82 VAL A O 1
ATOM 682 N N . HIS A 1 83 ? -13.753 3.801 3.059 1.00 83.62 83 HIS A N 1
ATOM 683 C CA . HIS A 1 83 ? -12.498 4.288 2.483 1.00 83.62 83 HIS A CA 1
ATOM 684 C C . HIS A 1 83 ? -11.360 3.274 2.675 1.00 83.62 83 HIS A C 1
ATOM 686 O O . HIS A 1 83 ? -10.632 2.982 1.731 1.00 83.62 83 HIS A O 1
ATOM 692 N N . GLY A 1 84 ? -11.250 2.666 3.860 1.00 85.31 84 GLY A N 1
ATOM 693 C CA . GLY A 1 84 ? -10.268 1.621 4.151 1.00 85.31 84 GLY A CA 1
ATOM 694 C C . GLY A 1 84 ? -10.390 0.411 3.228 1.00 85.31 84 GLY A C 1
ATOM 695 O O . GLY A 1 84 ? -9.373 -0.069 2.725 1.00 85.31 84 GLY A O 1
ATOM 696 N N . PHE A 1 85 ? -11.619 -0.030 2.938 1.00 90.06 85 PHE A N 1
ATOM 697 C CA . PHE A 1 85 ? -11.876 -1.094 1.964 1.00 90.06 85 PHE A CA 1
ATOM 698 C C . PHE A 1 85 ? -11.520 -0.689 0.530 1.00 90.06 85 PHE A C 1
ATOM 700 O O . PHE A 1 85 ? -10.922 -1.493 -0.180 1.00 90.06 85 PHE A O 1
ATOM 707 N N . ILE A 1 86 ? -11.824 0.542 0.111 1.00 89.94 86 ILE A N 1
ATOM 708 C CA . ILE A 1 86 ? -11.461 1.039 -1.227 1.00 89.94 86 ILE A CA 1
ATOM 709 C C . ILE A 1 86 ? -9.936 1.025 -1.405 1.00 89.94 86 ILE A C 1
ATOM 711 O O . ILE A 1 86 ? -9.434 0.451 -2.370 1.00 89.94 86 ILE A O 1
ATOM 715 N N . PHE A 1 87 ? -9.186 1.581 -0.448 1.00 88.50 87 PHE A N 1
ATOM 716 C CA . PHE A 1 87 ? -7.720 1.570 -0.506 1.00 88.50 87 PHE A CA 1
ATOM 717 C C . PHE A 1 87 ? -7.138 0.156 -0.407 1.00 88.50 87 PHE A C 1
ATOM 719 O O . PHE A 1 87 ? -6.144 -0.131 -1.067 1.00 88.50 87 PHE A O 1
ATOM 726 N N . LEU A 1 88 ? -7.769 -0.755 0.343 1.00 90.06 88 LEU A N 1
ATOM 727 C CA . LEU A 1 88 ? -7.346 -2.158 0.386 1.00 90.06 88 LEU A CA 1
ATOM 728 C C . LEU A 1 88 ? -7.477 -2.825 -0.987 1.00 90.06 88 LEU A C 1
ATOM 730 O O . LEU A 1 88 ? -6.549 -3.491 -1.434 1.00 90.06 88 LEU A O 1
ATOM 734 N N . MET A 1 89 ? -8.607 -2.618 -1.667 1.00 90.75 89 MET A N 1
ATOM 735 C CA . MET A 1 89 ? -8.830 -3.166 -3.006 1.00 90.75 89 MET A CA 1
ATOM 736 C C . MET A 1 89 ? -7.823 -2.605 -4.010 1.00 90.75 89 MET A C 1
ATOM 738 O O . MET A 1 89 ? -7.251 -3.369 -4.782 1.00 90.75 89 MET A O 1
ATOM 742 N N . MET A 1 90 ? -7.523 -1.304 -3.952 1.00 89.31 90 MET A N 1
ATOM 743 C CA . MET A 1 90 ? -6.482 -0.715 -4.802 1.00 89.31 90 MET A CA 1
ATOM 744 C C . MET A 1 90 ? -5.084 -1.276 -4.502 1.00 89.31 90 MET A C 1
ATOM 746 O O . MET A 1 90 ? -4.313 -1.501 -5.433 1.00 89.31 90 MET A O 1
ATOM 750 N N . ALA A 1 91 ? -4.760 -1.562 -3.236 1.00 89.94 91 ALA A N 1
ATOM 751 C CA . ALA A 1 91 ? -3.501 -2.215 -2.870 1.00 89.94 91 ALA A CA 1
ATOM 752 C C . ALA A 1 91 ? -3.411 -3.646 -3.426 1.00 89.94 91 ALA A C 1
ATOM 754 O O . ALA A 1 91 ? -2.365 -4.033 -3.939 1.00 89.94 91 ALA A O 1
ATOM 755 N N . ILE A 1 92 ? -4.507 -4.413 -3.374 1.00 91.00 92 ILE A N 1
ATOM 756 C CA . ILE A 1 92 ? -4.577 -5.769 -3.942 1.00 91.00 92 ILE A CA 1
ATOM 757 C C . ILE A 1 92 ? -4.413 -5.729 -5.464 1.00 91.00 92 ILE A C 1
ATOM 759 O O . ILE A 1 92 ? -3.665 -6.532 -6.013 1.00 91.00 92 ILE A O 1
ATOM 763 N N . VAL A 1 93 ? -5.065 -4.783 -6.146 1.00 90.19 93 VAL A N 1
ATOM 764 C CA . VAL A 1 93 ? -4.906 -4.601 -7.597 1.00 90.19 93 VAL A CA 1
ATOM 765 C C . VAL A 1 93 ? -3.460 -4.244 -7.944 1.00 90.19 93 VAL A C 1
ATOM 767 O O . VAL A 1 93 ? -2.898 -4.836 -8.859 1.00 90.19 93 VAL A O 1
ATOM 770 N N . ALA A 1 94 ? -2.823 -3.340 -7.195 1.00 86.50 94 ALA A N 1
ATOM 771 C CA . ALA A 1 94 ? -1.414 -3.003 -7.398 1.00 86.50 94 ALA A CA 1
ATOM 772 C C . ALA A 1 94 ? -0.488 -4.212 -7.162 1.00 86.50 94 ALA A C 1
ATOM 774 O O . ALA A 1 94 ? 0.405 -4.464 -7.967 1.00 86.50 94 ALA A O 1
ATOM 775 N N . ALA A 1 95 ? -0.738 -5.003 -6.114 1.00 89.00 95 ALA A N 1
ATOM 776 C CA . ALA A 1 95 ? -0.003 -6.240 -5.852 1.00 89.00 95 ALA A CA 1
ATOM 777 C C . ALA A 1 95 ? -0.185 -7.267 -6.981 1.00 89.00 95 ALA A C 1
ATOM 779 O O . ALA A 1 95 ? 0.781 -7.894 -7.404 1.00 89.00 95 ALA A O 1
ATOM 780 N N . TYR A 1 96 ? -1.405 -7.405 -7.508 1.00 86.19 96 TYR A N 1
ATOM 781 C CA . TYR A 1 96 ? -1.680 -8.267 -8.653 1.00 86.19 96 TYR A CA 1
ATOM 782 C C . TYR A 1 96 ? -0.907 -7.809 -9.895 1.00 86.19 96 TYR A C 1
ATOM 784 O O . TYR A 1 96 ? -0.231 -8.626 -10.515 1.00 86.19 96 TYR A O 1
ATOM 792 N N . LEU A 1 97 ? -0.928 -6.510 -10.213 1.00 83.94 97 LEU A N 1
ATOM 793 C CA . LEU A 1 97 ? -0.179 -5.945 -11.341 1.00 83.94 97 LEU A CA 1
ATOM 794 C C . LEU A 1 97 ? 1.332 -6.206 -11.226 1.00 83.94 97 LEU A C 1
ATOM 796 O O . LEU A 1 97 ? 1.950 -6.551 -12.228 1.00 83.94 97 LEU A O 1
ATOM 800 N N . LEU A 1 98 ? 1.909 -6.156 -10.019 1.00 84.62 98 LEU A N 1
ATOM 801 C CA . LEU A 1 98 ? 3.319 -6.522 -9.784 1.00 84.62 98 LEU A CA 1
ATOM 802 C C . LEU A 1 98 ? 3.630 -7.999 -10.041 1.00 84.62 98 LEU A C 1
ATOM 804 O O . LEU A 1 98 ? 4.779 -8.344 -10.285 1.00 84.62 98 LEU A O 1
ATOM 808 N N . THR A 1 99 ? 2.632 -8.878 -9.957 1.00 81.62 99 THR A N 1
ATOM 809 C CA . THR A 1 99 ? 2.804 -10.314 -10.230 1.00 81.62 99 THR A CA 1
ATOM 810 C C . THR A 1 99 ? 2.511 -10.693 -11.679 1.00 81.62 99 THR A C 1
ATOM 812 O O . THR A 1 99 ? 2.741 -11.837 -12.069 1.00 81.62 99 THR A O 1
ATOM 815 N N . THR A 1 100 ? 1.987 -9.763 -12.485 1.00 78.69 100 THR A N 1
ATOM 816 C CA . THR A 1 100 ? 1.725 -10.027 -13.903 1.00 78.69 100 THR A CA 1
ATOM 817 C C . THR A 1 100 ? 3.008 -9.934 -14.729 1.00 78.69 100 THR A C 1
ATOM 819 O O . THR A 1 100 ? 3.795 -9.021 -14.514 1.00 78.69 100 THR A O 1
ATOM 822 N N . PRO A 1 101 ? 3.190 -10.801 -15.743 1.00 59.88 101 PRO A N 1
ATOM 823 C CA . PRO A 1 101 ? 4.393 -10.829 -16.586 1.00 59.88 101 PRO A CA 1
ATOM 824 C C . PRO A 1 101 ? 4.502 -9.638 -17.557 1.00 59.88 101 PRO A C 1
ATOM 826 O O . PRO A 1 101 ? 5.363 -9.630 -18.430 1.00 59.88 101 PRO A O 1
ATOM 829 N N . VAL A 1 102 ? 3.585 -8.670 -17.459 1.00 62.56 102 VAL A N 1
ATOM 830 C CA . VAL A 1 102 ? 3.589 -7.433 -18.254 1.00 62.56 102 VAL A CA 1
ATOM 831 C C . VAL A 1 102 ? 4.642 -6.451 -17.730 1.00 62.56 102 VAL A C 1
ATOM 833 O O . VAL A 1 102 ? 5.079 -5.579 -18.480 1.00 62.56 102 VAL A O 1
ATOM 836 N N . PHE A 1 103 ? 5.045 -6.603 -16.465 1.00 52.59 103 PHE A N 1
ATOM 837 C CA . PHE A 1 103 ? 6.042 -5.781 -15.796 1.00 52.59 103 PHE A CA 1
ATOM 838 C C . PHE A 1 103 ? 7.246 -6.606 -15.379 1.00 52.59 103 PHE A C 1
ATOM 840 O O . PHE A 1 103 ? 7.073 -7.738 -14.881 1.00 52.59 103 PHE A O 1
#